Protein AF-A0A447U5D3-F1 (afdb_monomer)

InterPro domains:
  IPR008108 Phosphatase IpgD/SopB [PF05925] (2-137)

pLDDT: mean 89.51, std 13.37, range [37.59, 98.19]

Solvent-accessible surface area (backbone atoms only — not comparable to full-atom values): 8163 Å² total; per-residue (Å²): 141,83,83,82,83,75,83,72,73,76,78,76,77,76,74,91,79,72,78,91,82,85,82,88,83,71,87,77,88,61,69,75,81,53,51,43,83,65,74,34,94,53,63,35,36,58,58,49,29,51,54,49,23,51,53,29,47,31,50,28,56,70,53,64,70,76,47,63,60,40,51,50,52,25,52,45,36,60,57,58,28,51,48,75,44,38,63,51,50,74,66,56,53,50,49,59,67,46,43,63,58,54,49,30,52,50,47,13,54,49,42,28,73,75,70,66,42,56,70,71,57,19,39,53,48,23,53,50,48,47,51,54,42,44,61,74,73,106

Organism: Salmonella enterica I (NCBI:txid59201)

Sequence (138 aa):
MQILSGQGKAPAKAPDARPEIIVLREPGATWGNYLQHQKASNHSLHNLYNLQRDLLTVAATVLGKQDPVLRSMANQMELAKVKADRPATKQEEAAAKALKKNLIELIAARTQQQDGLPAKEAHRFAAVAFRDAQVKQL

Mean predicted aligned error: 8.39 Å

Foldseek 3Di:
DDDPPPPDDDPD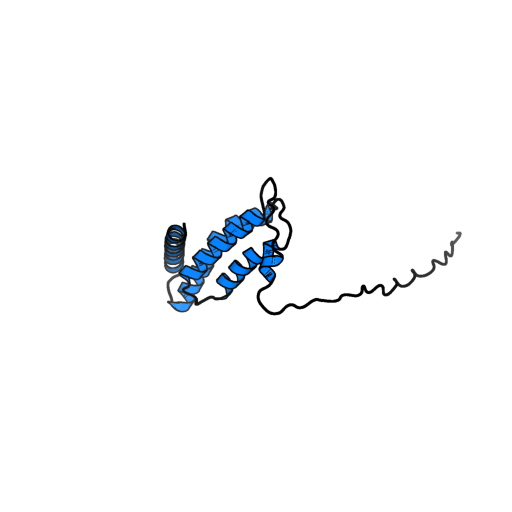DDPPPDDDDDDDDDDDDCLLVLADPDADPPQKLLVLLVLLLLLLVLLCVLVPVPDVVSVVSSVVSRSVRSDPIDHDDPVSVVCSVCSNVVSLQVQLVVCCVPVVDDSVVSSVVSVVSSVVSSVVSD

Secondary structure (DSSP, 8-state):
--------PPPPPPP--PPP------SSSGGGGG---PPPSSSBHHHHHHHHHHHHHHHHHHTTTS-HHHHHHHHHHHHGGGSPP-BPPHHHHHHHHHHHHHHHHHHHHHHHHHH---HHHHHHHHHHHHHHHHHHH-

Structure (mmCIF, N/CA/C/O backbone):
data_AF-A0A447U5D3-F1
#
_entry.id   AF-A0A447U5D3-F1
#
loop_
_atom_site.group_PDB
_atom_site.id
_atom_site.type_symbol
_atom_site.label_atom_id
_atom_site.label_alt_id
_atom_site.label_comp_id
_atom_site.label_asym_id
_atom_site.label_entity_id
_atom_site.label_seq_id
_atom_site.pdbx_PDB_ins_code
_atom_site.Cartn_x
_atom_site.Cartn_y
_atom_site.Cartn_z
_atom_site.occupancy
_atom_site.B_iso_or_equiv
_atom_site.auth_seq_id
_atom_site.auth_comp_id
_atom_site.auth_asym_id
_atom_site.auth_atom_id
_atom_site.pdbx_PDB_model_num
ATOM 1 N N . MET A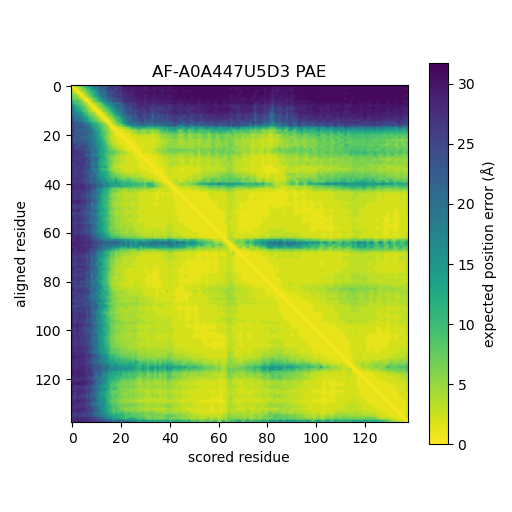 1 1 ? -13.241 24.452 -64.267 1.00 37.59 1 MET A N 1
ATOM 2 C CA . MET A 1 1 ? -13.359 23.442 -63.194 1.00 37.59 1 MET A CA 1
ATOM 3 C C . MET A 1 1 ? -12.632 22.189 -63.646 1.00 37.59 1 MET A C 1
ATOM 5 O O . MET A 1 1 ? -13.059 21.587 -64.619 1.00 37.59 1 MET A O 1
ATOM 9 N N . GLN A 1 2 ? -11.518 21.840 -63.006 1.00 41.38 2 GLN A N 1
ATOM 10 C CA . GLN A 1 2 ? -10.769 20.611 -63.277 1.00 41.38 2 GLN A CA 1
ATOM 11 C C . GLN A 1 2 ? -10.870 19.748 -62.018 1.00 41.38 2 GLN A C 1
ATOM 13 O O . GLN A 1 2 ? -10.361 20.131 -60.969 1.00 41.38 2 GLN A O 1
ATOM 18 N N . ILE A 1 3 ? -11.598 18.635 -62.099 1.00 49.38 3 ILE A N 1
ATOM 19 C CA . ILE A 1 3 ? -11.701 17.669 -61.004 1.00 49.38 3 ILE A CA 1
ATOM 20 C C . ILE A 1 3 ? -10.576 16.658 -61.222 1.00 49.38 3 ILE A C 1
ATOM 22 O O . ILE A 1 3 ? -10.626 15.857 -62.152 1.00 49.38 3 ILE A O 1
ATOM 26 N N . LEU A 1 4 ? -9.537 16.729 -60.390 1.00 48.78 4 LEU A N 1
ATOM 27 C CA . LEU A 1 4 ? -8.484 15.720 -60.334 1.00 48.78 4 LEU A CA 1
ATOM 28 C C . LEU A 1 4 ? -9.057 14.464 -59.666 1.00 48.78 4 LEU A C 1
ATOM 30 O O . LEU A 1 4 ? -9.165 14.390 -58.444 1.00 48.78 4 LEU A O 1
ATOM 34 N N . SER A 1 5 ? -9.441 13.472 -60.468 1.00 52.72 5 SER A N 1
ATOM 35 C CA . SER A 1 5 ? -9.796 12.134 -59.995 1.00 52.72 5 SER A CA 1
ATOM 36 C C . SER A 1 5 ? -8.528 11.382 -59.578 1.00 52.72 5 SER A C 1
ATOM 38 O O . SER A 1 5 ? -7.985 10.570 -60.327 1.00 52.72 5 SER A O 1
ATOM 40 N N . GLY A 1 6 ? -8.022 11.681 -58.382 1.00 50.44 6 GLY A N 1
ATOM 41 C CA . GLY A 1 6 ? -6.974 10.891 -57.751 1.00 50.44 6 GLY A CA 1
ATOM 42 C C . GLY A 1 6 ? -7.542 9.552 -57.288 1.00 50.44 6 GLY A C 1
ATOM 43 O O . GLY A 1 6 ? -8.198 9.484 -56.252 1.00 50.44 6 GLY A O 1
ATOM 44 N N . GLN A 1 7 ? -7.285 8.478 -58.039 1.00 57.50 7 GLN A N 1
ATOM 45 C CA . GLN A 1 7 ? -7.431 7.107 -57.545 1.00 57.50 7 GLN A CA 1
ATOM 46 C C . GLN A 1 7 ? -6.376 6.862 -56.454 1.00 57.50 7 GLN A C 1
ATOM 48 O O . GLN A 1 7 ? -5.300 6.322 -56.705 1.00 57.50 7 GLN A O 1
ATOM 53 N N . GLY A 1 8 ? -6.663 7.295 -55.226 1.00 52.84 8 GLY A N 1
ATOM 54 C CA . GLY A 1 8 ? -5.895 6.893 -54.056 1.00 52.84 8 GLY A CA 1
ATOM 55 C C . GLY A 1 8 ? -6.153 5.414 -53.786 1.00 52.84 8 GLY A C 1
ATOM 56 O O . GLY A 1 8 ? -7.253 5.050 -53.374 1.00 52.84 8 GLY A O 1
ATOM 57 N N . LYS A 1 9 ? -5.161 4.551 -54.042 1.00 61.00 9 LYS A N 1
ATOM 58 C CA . LYS A 1 9 ? -5.185 3.153 -53.586 1.00 61.00 9 LYS A CA 1
ATOM 59 C C . LYS A 1 9 ? -5.546 3.134 -52.099 1.00 61.00 9 LYS A C 1
ATOM 61 O O . LYS A 1 9 ? -4.913 3.835 -51.311 1.00 61.00 9 LYS A O 1
ATOM 66 N N . ALA A 1 10 ? -6.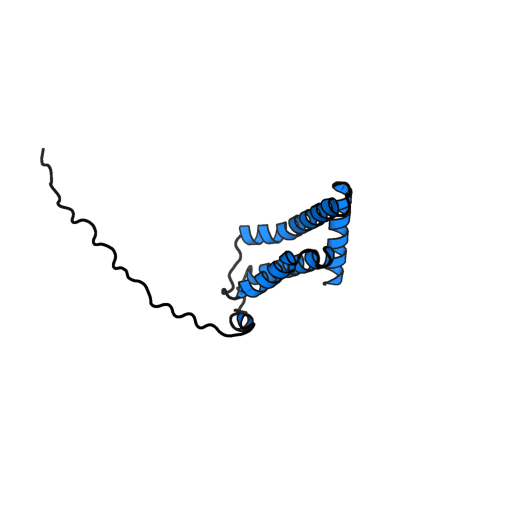539 2.326 -51.729 1.00 60.41 10 ALA A N 1
ATOM 67 C CA . ALA A 1 10 ? -6.825 2.048 -50.328 1.00 60.41 10 ALA A CA 1
ATOM 68 C C . ALA A 1 10 ? -5.521 1.610 -49.629 1.00 60.41 10 ALA A C 1
ATOM 70 O O . ALA A 1 10 ? -4.756 0.844 -50.231 1.00 60.41 10 ALA A O 1
ATOM 71 N N . PRO A 1 11 ? -5.230 2.099 -48.408 1.00 63.12 11 PRO A N 1
ATOM 72 C CA . PRO A 1 11 ? -4.023 1.708 -47.696 1.00 63.12 11 PRO A CA 1
ATOM 73 C C . PRO A 1 11 ? -3.976 0.182 -47.595 1.00 63.12 11 PRO A C 1
ATOM 75 O O . PRO A 1 11 ? -4.977 -0.461 -47.270 1.00 63.12 11 PRO A O 1
ATOM 78 N N . ALA A 1 12 ? -2.822 -0.398 -47.933 1.00 67.19 12 ALA A N 1
ATOM 79 C CA . ALA A 1 12 ? -2.607 -1.831 -47.812 1.00 67.19 12 ALA A CA 1
ATOM 80 C C . ALA A 1 12 ? -2.951 -2.262 -46.379 1.00 67.19 12 ALA A C 1
ATOM 82 O O . ALA A 1 12 ? -2.546 -1.595 -45.424 1.00 67.19 12 ALA A O 1
ATOM 83 N N . LYS A 1 13 ? -3.712 -3.357 -46.227 1.00 63.50 13 LYS A N 1
ATOM 84 C CA . LYS A 1 13 ? -3.939 -3.976 -44.914 1.00 63.50 13 LYS A CA 1
ATOM 85 C C . LYS A 1 13 ? -2.580 -4.137 -44.236 1.00 63.50 13 LYS A C 1
ATOM 87 O O . LYS A 1 13 ? -1.673 -4.714 -44.837 1.00 63.50 13 LYS A O 1
ATOM 92 N N . ALA A 1 14 ? -2.448 -3.613 -43.017 1.00 65.44 14 ALA A N 1
ATOM 93 C CA . ALA A 1 14 ? -1.267 -3.850 -42.203 1.00 65.44 14 ALA A CA 1
ATOM 94 C C . ALA A 1 14 ? -1.010 -5.369 -42.165 1.00 65.44 14 ALA A C 1
ATOM 96 O O . ALA A 1 14 ? -1.976 -6.122 -41.985 1.00 65.44 14 ALA A O 1
ATOM 97 N N . PRO A 1 15 ? 0.230 -5.834 -42.395 1.00 67.06 15 PRO A N 1
ATOM 98 C CA . PRO A 1 15 ? 0.536 -7.251 -42.272 1.00 67.06 15 PRO A CA 1
ATOM 99 C C . PRO A 1 15 ? 0.106 -7.718 -40.878 1.00 67.06 15 PRO A C 1
ATOM 101 O O . PRO A 1 15 ? 0.303 -6.988 -39.904 1.00 67.06 15 PRO A O 1
ATOM 104 N N . ASP A 1 16 ? -0.502 -8.904 -40.784 1.00 66.25 16 ASP A N 1
ATOM 105 C CA . ASP A 1 16 ? -0.855 -9.560 -39.513 1.00 66.25 16 ASP A CA 1
ATOM 106 C C . ASP A 1 16 ? 0.449 -10.015 -38.828 1.00 66.25 16 ASP A C 1
ATOM 108 O O . ASP A 1 16 ? 0.785 -11.194 -38.756 1.00 66.25 16 ASP A O 1
ATOM 112 N N . ALA A 1 17 ? 1.269 -9.040 -38.437 1.00 72.69 17 ALA A N 1
ATOM 113 C CA . ALA A 1 17 ? 2.595 -9.205 -37.873 1.00 72.69 17 ALA A CA 1
ATOM 114 C C . ALA A 1 17 ? 2.448 -9.512 -36.382 1.00 72.69 17 ALA A C 1
ATOM 116 O O . ALA A 1 17 ? 2.650 -8.655 -35.520 1.00 72.69 17 ALA A O 1
ATOM 117 N N . ARG A 1 18 ? 2.026 -10.740 -36.077 1.00 82.81 18 ARG A N 1
ATOM 118 C CA . ARG A 1 18 ? 1.994 -11.246 -34.704 1.00 82.81 18 ARG A CA 1
ATOM 119 C C . ARG A 1 18 ? 3.384 -11.769 -34.344 1.00 82.81 18 ARG A C 1
ATOM 121 O O . ARG A 1 18 ? 3.855 -12.684 -35.018 1.00 82.81 18 ARG A O 1
ATOM 128 N N . PRO A 1 19 ? 4.050 -11.217 -33.317 1.00 86.00 19 PRO A N 1
ATOM 129 C CA . PRO A 1 19 ? 5.301 -11.787 -32.843 1.00 86.00 19 PRO A CA 1
ATOM 130 C C . PRO A 1 19 ? 5.040 -13.161 -32.220 1.00 86.00 19 PRO A C 1
ATOM 132 O O . PRO A 1 19 ? 3.995 -13.391 -31.605 1.00 86.00 19 PRO A O 1
ATOM 135 N N . GLU A 1 20 ? 6.007 -14.062 -32.343 1.00 90.75 20 GLU A N 1
ATOM 136 C CA . GLU A 1 20 ? 6.020 -15.284 -31.548 1.00 90.75 20 GLU A CA 1
ATOM 137 C C . GLU A 1 20 ? 6.285 -14.923 -30.080 1.00 90.75 20 GLU A C 1
ATOM 139 O O . GLU A 1 20 ? 7.240 -14.213 -29.761 1.00 90.75 20 GLU A O 1
ATOM 144 N N . ILE A 1 21 ? 5.413 -15.379 -29.178 1.00 93.81 21 ILE A N 1
ATOM 145 C CA . ILE A 1 21 ? 5.521 -15.131 -27.738 1.00 93.81 21 ILE A CA 1
ATOM 146 C C . ILE A 1 21 ? 5.508 -16.479 -27.028 1.00 93.81 21 ILE A C 1
ATOM 148 O O . ILE A 1 21 ? 4.471 -17.137 -26.946 1.00 93.81 21 ILE A O 1
ATOM 152 N N . ILE A 1 22 ? 6.653 -16.862 -26.468 1.00 95.50 22 ILE A N 1
ATOM 153 C CA . ILE A 1 22 ? 6.789 -18.046 -25.619 1.00 95.50 22 ILE A CA 1
ATOM 154 C C . ILE A 1 22 ? 6.966 -17.573 -24.177 1.00 95.50 22 ILE A C 1
ATOM 156 O O . ILE A 1 22 ? 7.924 -16.877 -23.849 1.00 95.50 22 ILE A O 1
ATOM 160 N N . VAL A 1 23 ? 6.032 -17.948 -23.304 1.00 96.19 23 VAL A N 1
ATOM 161 C CA . VAL A 1 23 ? 6.099 -17.636 -21.871 1.00 96.19 23 VAL A CA 1
ATOM 162 C C . VAL A 1 23 ? 6.731 -18.814 -21.135 1.00 96.19 23 VAL A C 1
ATOM 164 O O . VAL A 1 23 ? 6.114 -19.872 -21.016 1.00 96.19 23 VAL A O 1
ATOM 167 N N . LEU A 1 24 ? 7.944 -18.618 -20.619 1.00 95.94 24 LEU A N 1
ATOM 168 C CA . LEU A 1 24 ? 8.661 -19.612 -19.819 1.00 95.94 24 LEU A CA 1
ATOM 169 C C . LEU A 1 24 ? 8.141 -19.579 -18.376 1.00 95.94 24 LEU A C 1
ATOM 171 O O . LEU A 1 24 ? 8.467 -18.682 -17.600 1.00 95.94 24 LEU A O 1
ATOM 175 N N . ARG A 1 25 ? 7.250 -20.516 -18.039 1.00 95.94 25 ARG A N 1
ATOM 176 C CA . ARG A 1 25 ? 6.688 -20.637 -16.688 1.00 95.94 25 ARG A CA 1
ATOM 177 C C . ARG A 1 25 ? 7.625 -21.461 -15.815 1.00 95.94 25 ARG A C 1
ATOM 179 O O . ARG A 1 25 ? 7.859 -22.624 -16.116 1.00 95.94 25 ARG A O 1
ATOM 186 N N . GLU A 1 26 ? 8.044 -20.884 -14.698 1.00 95.31 26 GLU A N 1
ATOM 187 C CA . GLU A 1 26 ? 8.824 -21.570 -13.667 1.00 95.31 26 GLU A CA 1
ATOM 188 C C . GLU A 1 26 ? 7.952 -21.835 -12.429 1.00 95.31 26 GLU A C 1
ATOM 190 O O . GLU A 1 26 ? 7.169 -20.958 -12.041 1.00 95.31 26 GLU A O 1
ATOM 195 N N . PRO A 1 27 ? 8.048 -23.012 -11.787 1.00 95.38 27 PRO A N 1
ATOM 196 C CA . PRO A 1 27 ? 7.311 -23.294 -10.561 1.00 95.38 27 PRO A CA 1
ATOM 197 C C . PRO A 1 27 ? 7.855 -22.486 -9.367 1.00 95.38 27 PRO A C 1
ATOM 199 O O . PRO A 1 27 ? 9.054 -22.244 -9.244 1.00 95.38 27 PRO A O 1
ATOM 202 N N . GLY A 1 28 ? 6.972 -22.121 -8.432 1.00 94.06 28 GLY A N 1
ATOM 203 C CA . GLY A 1 28 ? 7.342 -21.466 -7.170 1.00 94.06 28 GLY A CA 1
ATOM 204 C C . GLY A 1 28 ? 7.443 -19.934 -7.229 1.00 94.06 28 GLY A C 1
ATOM 205 O O . GLY A 1 28 ? 6.973 -19.281 -8.157 1.00 94.06 28 GLY A O 1
ATOM 206 N N . ALA A 1 29 ? 8.020 -19.336 -6.181 1.00 94.50 29 ALA A N 1
ATOM 207 C CA . ALA A 1 29 ? 8.092 -17.884 -5.997 1.00 94.50 29 ALA A CA 1
ATOM 208 C C . ALA A 1 29 ? 9.369 -17.284 -6.618 1.00 94.50 29 ALA A C 1
ATOM 210 O O . ALA A 1 29 ? 10.259 -16.818 -5.912 1.00 94.50 29 ALA A O 1
ATOM 211 N N . THR A 1 30 ? 9.458 -17.283 -7.949 1.00 96.12 30 THR A N 1
ATOM 212 C CA . THR A 1 30 ? 10.652 -16.825 -8.692 1.00 96.12 30 THR A CA 1
ATOM 213 C C . THR A 1 30 ? 10.725 -15.310 -8.909 1.00 96.12 30 THR A C 1
ATOM 215 O O . THR A 1 30 ? 11.742 -14.800 -9.373 1.00 96.12 30 THR A O 1
ATOM 218 N N . TRP A 1 31 ? 9.672 -14.569 -8.553 1.00 94.12 31 TRP A N 1
ATOM 219 C CA . TRP A 1 31 ? 9.528 -13.136 -8.838 1.00 94.12 31 TRP A CA 1
ATOM 220 C C . TRP A 1 31 ? 10.653 -12.261 -8.260 1.00 94.12 31 TRP A C 1
ATOM 222 O O . TRP A 1 31 ? 11.008 -11.252 -8.866 1.00 94.12 31 TRP A O 1
ATOM 232 N N . GLY A 1 32 ? 11.249 -12.666 -7.132 1.00 95.44 32 GLY A N 1
ATOM 233 C CA . GLY A 1 32 ? 12.363 -11.953 -6.499 1.00 95.44 32 GLY A CA 1
ATOM 234 C C . GLY A 1 32 ? 13.609 -11.850 -7.387 1.00 95.44 32 GLY A C 1
ATOM 235 O O . GLY A 1 32 ? 14.340 -10.869 -7.302 1.00 95.44 32 GLY A O 1
ATOM 236 N N . ASN A 1 33 ? 13.805 -12.804 -8.302 1.00 96.25 33 ASN A N 1
ATOM 237 C CA . ASN A 1 33 ? 14.955 -12.833 -9.212 1.00 96.25 33 ASN A CA 1
ATOM 238 C C . ASN A 1 33 ? 14.887 -11.751 -10.302 1.00 96.25 33 ASN A C 1
ATOM 240 O O . ASN A 1 33 ? 15.884 -11.477 -10.962 1.00 96.25 33 ASN A O 1
ATOM 244 N N . TYR A 1 34 ? 13.712 -11.150 -10.505 1.00 96.12 34 TYR A N 1
ATOM 245 C CA . TYR A 1 34 ? 13.464 -10.159 -11.552 1.00 96.12 34 TYR A CA 1
ATOM 246 C C . TYR A 1 34 ? 13.480 -8.720 -11.024 1.00 96.12 34 TYR A C 1
ATOM 248 O O . TYR A 1 34 ? 13.215 -7.784 -11.781 1.00 96.12 34 TYR A O 1
ATOM 256 N N . LEU A 1 35 ? 13.745 -8.524 -9.728 1.00 96.69 35 LEU A N 1
ATOM 257 C CA . LEU A 1 35 ? 13.779 -7.198 -9.125 1.00 96.69 35 LEU A CA 1
ATOM 258 C C . LEU A 1 35 ? 15.018 -6.428 -9.587 1.00 96.69 35 LEU A C 1
ATOM 260 O O . LEU A 1 35 ? 16.138 -6.932 -9.584 1.00 96.69 35 LEU A O 1
ATOM 264 N N . GLN A 1 36 ? 14.812 -5.168 -9.955 1.00 96.19 36 GLN A N 1
ATOM 265 C CA . GLN A 1 36 ? 15.886 -4.250 -10.301 1.00 96.19 36 GLN A CA 1
ATOM 266 C C . GLN A 1 36 ? 16.198 -3.394 -9.076 1.00 96.19 36 GLN A C 1
ATOM 268 O O . GLN A 1 36 ? 15.351 -2.644 -8.605 1.00 96.19 36 GLN A O 1
ATOM 273 N N . HIS A 1 37 ? 17.409 -3.508 -8.536 1.00 93.81 37 HIS A N 1
ATOM 274 C CA . HIS A 1 37 ? 17.772 -2.835 -7.281 1.00 93.81 37 HIS A CA 1
ATOM 275 C C . HIS A 1 37 ? 18.511 -1.506 -7.472 1.00 93.81 37 HIS A C 1
ATOM 277 O O . HIS A 1 37 ? 18.686 -0.760 -6.506 1.00 93.81 37 HIS A O 1
ATOM 283 N N . GLN A 1 38 ? 18.925 -1.196 -8.703 1.00 93.00 38 GLN A N 1
ATOM 284 C CA . GLN A 1 38 ? 19.621 0.046 -9.014 1.00 93.00 38 GLN A CA 1
ATOM 285 C C . GLN A 1 38 ? 18.685 1.242 -8.820 1.00 93.00 38 GLN A C 1
ATOM 287 O O . GLN A 1 3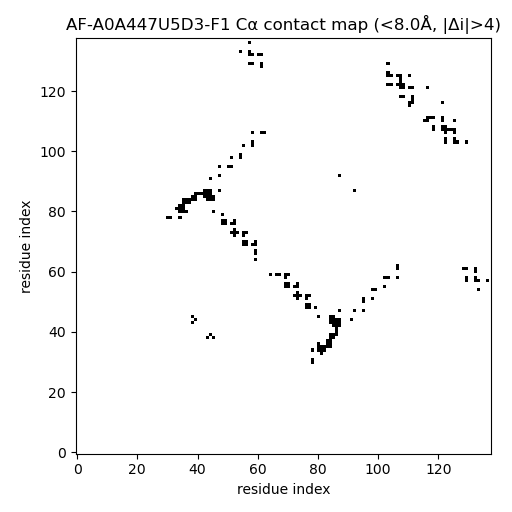8 ? 17.594 1.285 -9.386 1.00 93.00 38 GLN A O 1
ATOM 292 N N . LYS A 1 39 ? 19.126 2.217 -8.022 1.00 88.69 39 LYS A N 1
ATOM 293 C CA . LYS A 1 39 ? 18.348 3.413 -7.687 1.00 88.69 39 LYS A CA 1
ATOM 294 C C . LYS A 1 39 ? 18.580 4.544 -8.680 1.00 88.69 39 LYS A C 1
ATOM 296 O O . LYS A 1 39 ? 19.693 4.737 -9.167 1.00 88.69 39 LYS A O 1
ATOM 301 N N . ALA A 1 40 ? 17.537 5.332 -8.915 1.00 88.25 40 ALA A N 1
ATOM 302 C CA . ALA A 1 40 ? 17.654 6.624 -9.573 1.00 88.25 40 ALA A CA 1
ATOM 303 C C . ALA A 1 40 ? 18.423 7.610 -8.678 1.00 88.25 40 ALA A C 1
ATOM 305 O O . ALA A 1 40 ? 18.346 7.546 -7.449 1.00 88.25 40 ALA A O 1
ATOM 306 N N . SER A 1 41 ? 19.149 8.544 -9.294 1.00 82.19 41 SER A N 1
ATOM 307 C CA . SER A 1 41 ? 19.994 9.519 -8.591 1.00 82.19 41 SER A CA 1
ATOM 308 C C . SER A 1 41 ? 19.200 10.528 -7.754 1.00 82.19 41 SER A C 1
ATOM 310 O O . SER A 1 41 ? 19.689 10.998 -6.730 1.00 82.19 41 SER A O 1
ATOM 312 N N . ASN A 1 42 ? 17.972 10.855 -8.158 1.00 89.19 42 ASN A N 1
ATOM 313 C CA . ASN A 1 42 ? 17.085 11.785 -7.469 1.00 89.19 42 ASN A CA 1
ATOM 314 C C . ASN A 1 42 ? 15.626 11.301 -7.503 1.00 89.19 42 ASN A C 1
ATOM 316 O O . ASN A 1 42 ? 15.201 10.643 -8.450 1.00 89.19 42 ASN A O 1
ATOM 320 N N . HIS A 1 43 ? 14.855 11.644 -6.463 1.00 91.94 43 HIS A N 1
ATOM 321 C CA . HIS A 1 43 ? 13.416 11.348 -6.355 1.00 91.94 43 HIS A CA 1
ATOM 322 C C . HIS A 1 43 ? 13.043 9.888 -6.677 1.00 91.94 43 HIS A C 1
ATOM 324 O O . HIS A 1 43 ? 12.064 9.641 -7.372 1.00 91.94 43 HIS A O 1
ATOM 330 N N . SER A 1 44 ? 13.831 8.920 -6.196 1.00 96.88 44 SER A N 1
ATOM 331 C CA . SER A 1 44 ? 13.640 7.489 -6.478 1.00 96.88 44 SER A CA 1
ATOM 332 C C . SER A 1 44 ? 12.194 7.033 -6.244 1.00 96.88 44 SER A C 1
ATOM 334 O O . SER A 1 44 ? 11.692 7.049 -5.114 1.00 96.88 44 SER A O 1
ATOM 336 N N . LEU A 1 45 ? 11.542 6.566 -7.310 1.00 97.75 45 LEU A N 1
ATOM 337 C CA . LEU A 1 45 ? 10.212 5.973 -7.240 1.00 97.75 45 LEU A CA 1
ATOM 338 C C . LEU A 1 45 ? 10.229 4.688 -6.407 1.00 97.75 45 LEU A C 1
ATOM 340 O O . LEU A 1 45 ? 9.310 4.437 -5.631 1.00 97.75 45 LEU A O 1
ATOM 344 N N . HIS A 1 46 ? 11.308 3.906 -6.475 1.00 98.00 46 HIS A N 1
ATOM 345 C CA . HIS A 1 46 ? 11.462 2.731 -5.615 1.00 98.00 46 HIS A CA 1
ATOM 346 C C . HIS A 1 46 ? 11.515 3.084 -4.123 1.00 98.00 46 HIS A C 1
ATOM 348 O O . HIS A 1 46 ? 11.096 2.276 -3.294 1.00 98.00 46 HIS A O 1
ATOM 354 N N . ASN A 1 47 ? 12.032 4.259 -3.749 1.00 97.25 47 ASN A N 1
ATOM 355 C CA . ASN A 1 47 ? 11.973 4.720 -2.358 1.00 97.25 47 ASN A CA 1
ATOM 356 C C . ASN A 1 47 ? 10.539 5.076 -1.943 1.00 97.25 47 ASN A C 1
ATOM 358 O O . ASN A 1 47 ? 10.161 4.798 -0.804 1.00 97.25 47 ASN A O 1
ATOM 362 N N . LEU A 1 48 ? 9.719 5.605 -2.859 1.00 97.62 48 LEU A N 1
ATOM 363 C CA . LEU A 1 48 ? 8.286 5.773 -2.601 1.00 97.62 48 LEU A CA 1
ATOM 364 C C . LEU A 1 48 ? 7.587 4.423 -2.414 1.00 97.62 48 LEU A C 1
ATOM 366 O O . LEU A 1 48 ? 6.811 4.291 -1.473 1.00 97.62 48 LEU A O 1
ATOM 370 N N . TYR A 1 49 ? 7.905 3.408 -3.224 1.00 98.19 49 TYR A N 1
ATOM 371 C CA . TYR A 1 49 ? 7.352 2.059 -3.040 1.00 98.19 49 TYR A CA 1
ATOM 372 C C . TYR A 1 49 ? 7.692 1.472 -1.668 1.00 98.19 49 TYR A C 1
ATOM 374 O O . TYR A 1 49 ? 6.815 0.914 -1.013 1.00 98.19 49 TYR A O 1
ATOM 382 N N . ASN A 1 50 ? 8.930 1.647 -1.191 1.00 97.38 50 ASN A N 1
ATOM 383 C CA . ASN A 1 50 ? 9.319 1.235 0.161 1.00 97.38 50 ASN A CA 1
ATOM 384 C C . ASN A 1 50 ? 8.469 1.930 1.233 1.00 97.38 50 ASN A C 1
ATOM 386 O O . ASN A 1 50 ? 7.875 1.259 2.073 1.00 97.38 50 ASN A O 1
ATOM 390 N N . LEU A 1 51 ? 8.347 3.259 1.163 1.00 96.62 51 LEU A N 1
ATOM 391 C CA . LEU A 1 51 ? 7.534 4.023 2.109 1.00 96.62 51 LEU A CA 1
ATOM 392 C C . LEU A 1 51 ? 6.068 3.561 2.098 1.00 96.62 51 LEU A C 1
ATOM 394 O O . LEU A 1 51 ? 5.469 3.352 3.151 1.00 96.62 51 LEU A O 1
ATOM 398 N N . GLN A 1 52 ? 5.483 3.385 0.913 1.00 97.94 52 GLN A N 1
ATOM 399 C CA . GLN A 1 52 ? 4.096 2.947 0.767 1.00 97.94 52 GLN A CA 1
ATOM 400 C C . GLN A 1 52 ? 3.889 1.525 1.303 1.00 97.94 52 GLN A C 1
ATOM 402 O O . GLN A 1 52 ? 2.917 1.283 2.017 1.00 97.94 52 GLN A O 1
ATOM 407 N N . ARG A 1 53 ? 4.820 0.601 1.031 1.00 97.69 53 ARG A N 1
ATOM 408 C CA . ARG A 1 53 ? 4.829 -0.764 1.583 1.00 97.69 53 ARG A CA 1
ATOM 409 C C . ARG A 1 53 ? 4.833 -0.754 3.108 1.00 97.69 53 ARG A C 1
ATOM 411 O O . ARG A 1 53 ? 4.088 -1.511 3.734 1.00 97.69 53 ARG A O 1
ATOM 418 N N . ASP A 1 54 ? 5.669 0.091 3.700 1.00 97.00 54 ASP A N 1
ATOM 419 C CA . ASP A 1 54 ? 5.810 0.164 5.147 1.00 97.00 54 ASP A CA 1
ATOM 420 C C . ASP A 1 54 ? 4.521 0.712 5.779 1.00 97.00 54 ASP A C 1
ATOM 422 O O . ASP A 1 54 ? 4.013 0.112 6.723 1.00 97.00 54 ASP A O 1
ATOM 426 N N . LEU A 1 55 ? 3.915 1.756 5.195 1.00 97.44 55 LEU A N 1
ATOM 427 C CA . LEU A 1 55 ? 2.611 2.288 5.624 1.00 97.44 55 LEU A CA 1
ATOM 428 C C . LEU A 1 55 ? 1.476 1.256 5.495 1.00 97.44 55 LEU A C 1
ATOM 430 O O . LEU A 1 55 ? 0.650 1.133 6.401 1.00 97.44 55 LEU A O 1
ATOM 434 N N . LEU A 1 56 ? 1.438 0.496 4.396 1.00 97.12 56 LEU A N 1
ATOM 435 C CA . LEU A 1 56 ? 0.475 -0.593 4.192 1.00 97.12 56 LEU A CA 1
ATOM 436 C C . LEU A 1 56 ? 0.653 -1.705 5.235 1.00 97.12 56 LEU A C 1
ATOM 438 O O . LEU A 1 56 ? -0.331 -2.254 5.726 1.00 97.12 56 LEU A O 1
ATOM 442 N N . THR A 1 57 ? 1.897 -2.011 5.613 1.00 96.00 57 THR A N 1
ATOM 443 C CA . THR A 1 57 ? 2.215 -3.008 6.647 1.00 96.00 57 THR A CA 1
ATOM 444 C C . THR A 1 57 ? 1.767 -2.552 8.036 1.00 96.00 57 THR A C 1
ATOM 446 O O . THR A 1 57 ? 1.183 -3.352 8.775 1.00 96.00 57 THR A O 1
ATOM 449 N N . VAL A 1 58 ? 1.944 -1.266 8.359 1.00 96.25 58 VAL A N 1
ATOM 450 C CA . VAL A 1 58 ? 1.407 -0.662 9.589 1.00 96.25 58 VAL A CA 1
ATOM 451 C C . VAL A 1 58 ? -0.116 -0.803 9.618 1.00 96.25 58 VAL A C 1
ATOM 453 O O . VAL A 1 58 ? -0.666 -1.339 10.578 1.00 96.25 58 VAL A O 1
ATOM 456 N N . ALA A 1 59 ? -0.810 -0.389 8.552 1.00 95.88 59 ALA A N 1
ATOM 457 C CA . ALA A 1 59 ? -2.270 -0.483 8.485 1.00 95.88 59 ALA A CA 1
ATOM 458 C C . ALA A 1 59 ? -2.775 -1.933 8.590 1.00 95.88 59 ALA A C 1
ATOM 460 O O . ALA A 1 59 ? -3.724 -2.206 9.324 1.00 95.88 59 ALA A O 1
ATOM 461 N N . ALA A 1 60 ? -2.107 -2.875 7.916 1.00 94.69 60 ALA A N 1
ATOM 462 C CA . ALA A 1 60 ? -2.430 -4.299 7.996 1.00 94.69 60 ALA A CA 1
ATOM 463 C C . ALA A 1 60 ? -2.267 -4.859 9.420 1.00 94.69 60 ALA A C 1
ATOM 465 O O . ALA A 1 60 ? -3.026 -5.738 9.832 1.00 94.69 60 ALA A O 1
ATOM 466 N N . THR A 1 61 ? -1.291 -4.344 10.175 1.00 93.56 61 THR A N 1
ATOM 467 C CA . THR A 1 61 ? -1.083 -4.698 11.586 1.00 93.56 61 THR A CA 1
ATOM 468 C C . THR A 1 61 ? -2.228 -4.187 12.452 1.00 93.56 61 THR A C 1
ATOM 470 O O . THR A 1 61 ? -2.757 -4.947 13.259 1.00 93.56 61 THR A O 1
ATOM 473 N N . VAL A 1 62 ? -2.658 -2.938 12.247 1.00 93.81 62 VAL A N 1
ATOM 474 C CA . VAL A 1 62 ? -3.782 -2.343 12.992 1.00 93.81 62 VAL A CA 1
ATOM 475 C C . VAL A 1 62 ? -5.087 -3.104 12.747 1.00 93.81 62 VAL A C 1
ATOM 477 O O . VAL A 1 62 ? -5.819 -3.366 13.694 1.00 93.81 62 VAL A O 1
ATOM 480 N N . LEU A 1 63 ? -5.357 -3.521 11.506 1.00 91.44 63 LEU A N 1
ATOM 481 C CA . LEU A 1 63 ? -6.547 -4.313 11.163 1.00 91.44 63 LEU A CA 1
ATOM 482 C C . LEU A 1 63 ? -6.420 -5.814 11.491 1.00 91.44 63 LEU A C 1
ATOM 484 O O . LEU A 1 63 ? -7.330 -6.585 11.195 1.00 91.44 63 LEU A O 1
ATOM 488 N N . GLY A 1 64 ? -5.307 -6.266 12.080 1.00 79.88 64 GLY A N 1
ATOM 489 C CA . GLY A 1 64 ? -5.200 -7.598 12.686 1.00 79.88 64 GLY A CA 1
ATOM 490 C C . GLY A 1 64 ? -5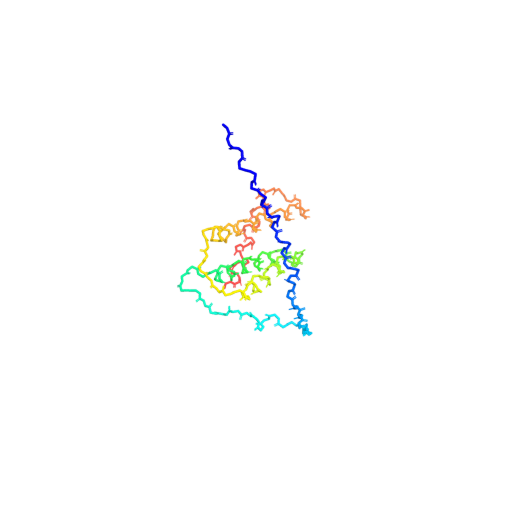.480 -8.782 11.749 1.00 79.88 64 GLY A C 1
ATOM 491 O O . GLY A 1 64 ? -6.287 -9.643 12.083 1.00 79.88 64 GLY A O 1
ATOM 492 N N . LYS A 1 65 ? -4.827 -8.846 10.576 1.00 69.12 65 LYS A N 1
ATOM 493 C CA . LYS A 1 65 ? -5.019 -9.883 9.523 1.00 69.12 65 LYS A CA 1
ATOM 494 C C . LYS A 1 65 ? -6.436 -9.989 8.933 1.00 69.12 65 LYS A C 1
ATOM 496 O O . LYS A 1 65 ? -6.648 -10.815 8.049 1.00 69.12 65 LYS A O 1
ATOM 501 N N . GLN A 1 66 ? -7.385 -9.161 9.361 1.00 71.25 66 GLN A N 1
ATOM 502 C CA . GLN A 1 66 ? -8.759 -9.193 8.853 1.00 71.25 66 GLN A CA 1
ATOM 503 C C . GLN A 1 66 ? -8.874 -8.656 7.421 1.00 71.25 66 GLN A C 1
ATOM 505 O O . GLN A 1 66 ? -9.871 -8.907 6.748 1.00 71.25 66 GLN A O 1
ATOM 510 N N . ASP A 1 67 ? -7.854 -7.931 6.957 1.00 74.94 67 ASP A N 1
ATOM 511 C CA . ASP A 1 67 ? -7.751 -7.446 5.589 1.00 74.94 67 ASP A CA 1
ATOM 512 C C . ASP A 1 67 ? -6.465 -7.974 4.915 1.00 74.94 67 ASP A C 1
ATOM 514 O O . ASP A 1 67 ? -5.386 -7.378 5.053 1.00 74.94 67 ASP A O 1
ATOM 518 N N . PRO A 1 68 ? -6.540 -9.105 4.182 1.00 89.12 68 PRO A N 1
ATOM 519 C CA . PRO A 1 68 ? -5.394 -9.644 3.453 1.00 89.12 68 PRO A CA 1
ATOM 520 C C . PRO A 1 68 ? -5.003 -8.779 2.243 1.00 89.12 68 PRO A C 1
ATOM 522 O O . PRO A 1 68 ? -3.913 -8.962 1.684 1.00 89.12 68 PRO A O 1
ATOM 525 N N . VAL A 1 69 ? -5.850 -7.827 1.831 1.00 95.00 69 VAL A N 1
ATOM 526 C CA . VAL A 1 69 ? -5.600 -6.969 0.668 1.00 95.00 69 VAL A CA 1
ATOM 527 C C . VAL A 1 69 ? -4.451 -6.018 0.959 1.00 95.00 69 VAL A C 1
ATOM 529 O O . VAL A 1 69 ? -3.549 -5.907 0.134 1.00 95.00 69 VAL A O 1
ATOM 532 N N . LEU A 1 70 ? -4.397 -5.415 2.151 1.00 95.06 70 LEU A N 1
ATOM 533 C CA . LEU A 1 70 ? -3.305 -4.506 2.523 1.00 95.06 70 LEU A CA 1
ATOM 534 C C . LEU A 1 70 ? -1.937 -5.198 2.503 1.00 95.06 70 LEU A C 1
ATOM 536 O O . LEU A 1 70 ? -0.958 -4.634 2.013 1.00 95.06 70 LEU A O 1
ATOM 540 N N . ARG A 1 71 ? -1.867 -6.454 2.966 1.00 94.81 71 ARG A N 1
ATOM 541 C CA . ARG A 1 71 ? -0.632 -7.249 2.891 1.00 94.81 71 ARG A CA 1
ATOM 542 C C . ARG A 1 71 ? -0.271 -7.594 1.447 1.00 94.81 71 ARG A C 1
ATOM 544 O O . ARG A 1 71 ? 0.899 -7.530 1.080 1.00 94.81 71 ARG A O 1
ATOM 551 N N . SER A 1 72 ? -1.266 -7.917 0.626 1.00 95.69 72 SER A N 1
ATOM 552 C CA . SER A 1 72 ? -1.065 -8.193 -0.799 1.00 95.69 72 SER A CA 1
ATOM 553 C C . SER A 1 72 ? -0.575 -6.952 -1.552 1.00 95.69 72 SER A C 1
ATOM 555 O O . SER A 1 72 ? 0.367 -7.051 -2.332 1.00 95.69 72 SER A O 1
ATOM 557 N N . MET A 1 73 ? -1.132 -5.773 -1.263 1.00 97.00 73 MET A N 1
ATOM 558 C CA . MET A 1 73 ? -0.669 -4.496 -1.813 1.00 97.00 73 MET A CA 1
ATOM 559 C C . MET A 1 73 ? 0.757 -4.169 -1.357 1.00 97.00 73 MET A C 1
ATOM 561 O O . MET A 1 73 ? 1.570 -3.733 -2.167 1.00 97.00 73 MET A O 1
ATOM 565 N N . ALA A 1 74 ? 1.106 -4.437 -0.094 1.00 96.50 74 ALA A N 1
ATOM 566 C CA . ALA A 1 74 ? 2.484 -4.291 0.377 1.00 96.50 74 ALA A CA 1
ATOM 567 C C . ALA A 1 74 ? 3.448 -5.203 -0.411 1.00 96.50 74 ALA A C 1
ATOM 569 O O . ALA A 1 74 ? 4.492 -4.746 -0.872 1.00 96.50 74 ALA A O 1
ATOM 570 N N . ASN A 1 75 ? 3.076 -6.463 -0.661 1.00 96.19 75 ASN A N 1
ATOM 571 C CA . ASN A 1 75 ? 3.868 -7.363 -1.507 1.00 96.19 75 ASN A CA 1
ATOM 572 C C . ASN A 1 75 ? 3.977 -6.846 -2.953 1.00 96.19 75 ASN A C 1
ATOM 574 O O . ASN A 1 75 ? 5.036 -6.949 -3.570 1.00 96.19 75 ASN A O 1
ATOM 578 N N . GLN A 1 76 ? 2.912 -6.244 -3.490 1.00 97.62 76 GLN A N 1
ATOM 579 C CA . GLN A 1 76 ? 2.936 -5.622 -4.816 1.00 97.62 76 GLN A CA 1
ATOM 580 C C . GLN A 1 76 ? 3.873 -4.411 -4.888 1.00 97.62 76 GLN A C 1
ATOM 582 O O . GLN A 1 76 ? 4.487 -4.210 -5.929 1.00 97.62 76 GLN A O 1
ATOM 587 N N . MET A 1 77 ? 4.039 -3.635 -3.811 1.00 97.81 77 MET A N 1
ATOM 588 C CA . MET A 1 77 ? 5.033 -2.550 -3.778 1.00 97.81 77 MET A CA 1
ATOM 589 C C . MET A 1 77 ? 6.469 -3.081 -3.887 1.00 97.81 77 MET A C 1
ATOM 591 O O . MET A 1 77 ? 7.332 -2.418 -4.461 1.00 97.81 77 MET A O 1
ATOM 595 N N . GLU A 1 78 ? 6.732 -4.289 -3.380 1.00 96.50 78 GLU A N 1
ATOM 596 C CA . GLU A 1 78 ? 8.016 -4.962 -3.593 1.00 96.50 78 GLU A CA 1
ATOM 597 C C . GLU A 1 78 ? 8.144 -5.442 -5.043 1.00 96.50 78 GLU A C 1
ATOM 599 O O . GLU A 1 78 ? 9.124 -5.130 -5.719 1.00 96.50 78 GLU A O 1
ATOM 604 N N . LEU A 1 79 ? 7.113 -6.122 -5.553 1.00 97.44 79 LEU A N 1
ATOM 605 C CA . LEU A 1 79 ? 7.080 -6.637 -6.922 1.00 97.44 79 LEU A CA 1
ATOM 606 C C . LEU A 1 79 ? 7.150 -5.528 -7.983 1.00 97.44 79 LEU A C 1
ATOM 608 O O . LEU A 1 79 ? 7.701 -5.743 -9.056 1.00 97.44 79 LEU A O 1
ATOM 612 N N . ALA A 1 80 ? 6.646 -4.325 -7.706 1.00 96.94 80 ALA A N 1
ATOM 613 C CA . ALA A 1 80 ? 6.694 -3.193 -8.633 1.00 96.94 80 ALA A CA 1
ATOM 614 C C . ALA A 1 80 ? 8.130 -2.820 -9.054 1.00 96.94 80 ALA A C 1
ATOM 616 O O . ALA A 1 80 ? 8.337 -2.252 -10.129 1.00 96.94 80 ALA A O 1
ATOM 617 N N . LYS A 1 81 ? 9.136 -3.208 -8.258 1.00 97.94 81 LYS A N 1
ATOM 618 C CA . LYS A 1 81 ? 10.561 -2.994 -8.545 1.00 97.94 81 LYS A CA 1
ATOM 619 C C . LYS A 1 81 ? 11.123 -3.912 -9.638 1.00 97.94 81 LYS A C 1
ATOM 621 O O . LYS A 1 81 ? 12.301 -3.808 -9.956 1.00 97.94 81 LYS A O 1
ATOM 626 N N . VAL A 1 82 ? 10.311 -4.770 -10.271 1.00 96.81 82 VAL A N 1
ATOM 627 C CA . VAL A 1 82 ? 10.696 -5.426 -11.542 1.00 96.81 82 VAL A CA 1
ATOM 628 C C . VAL A 1 82 ? 10.938 -4.414 -12.665 1.00 96.81 82 VAL A C 1
ATOM 630 O O . VAL A 1 82 ? 11.631 -4.705 -13.640 1.00 96.81 82 VAL A O 1
ATOM 633 N N . LYS A 1 83 ? 10.364 -3.209 -12.549 1.00 96.06 83 LYS A N 1
ATOM 634 C CA . LYS A 1 83 ? 10.650 -2.078 -13.433 1.00 96.06 83 LYS A CA 1
AT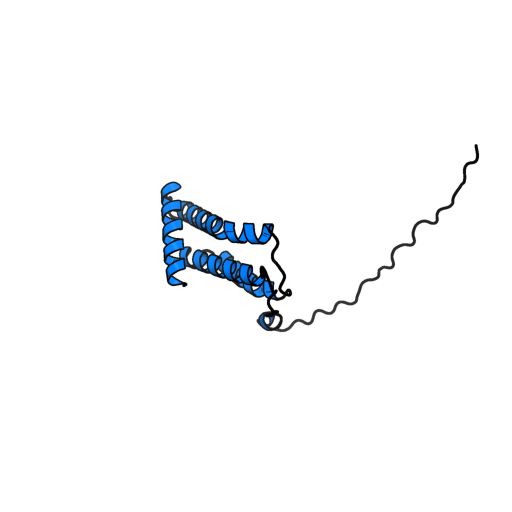OM 635 C C . LYS A 1 83 ? 11.828 -1.285 -12.874 1.00 96.06 83 LYS A C 1
ATOM 637 O O . LYS A 1 83 ? 11.861 -1.001 -11.678 1.00 96.06 83 LYS A O 1
ATOM 642 N N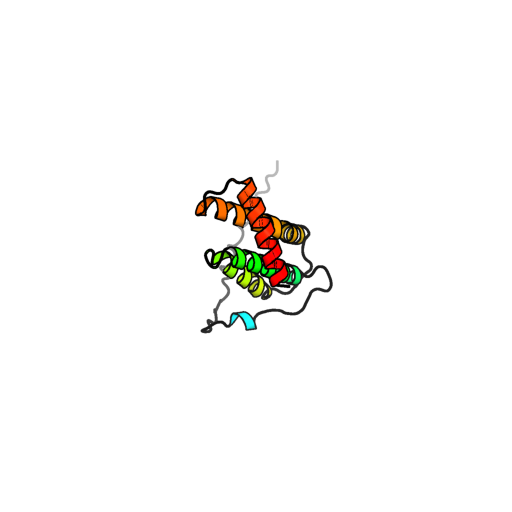 . ALA A 1 84 ? 12.743 -0.892 -13.759 1.00 95.88 84 ALA A N 1
ATOM 643 C CA . ALA A 1 84 ? 13.867 -0.021 -13.433 1.00 95.88 84 ALA A CA 1
ATOM 644 C C . ALA A 1 84 ? 13.404 1.228 -12.671 1.00 95.88 84 ALA A C 1
ATOM 646 O O . ALA A 1 84 ? 12.342 1.787 -12.969 1.00 95.88 84 ALA A O 1
ATOM 647 N N . ASP A 1 85 ? 14.203 1.655 -11.696 1.00 97.31 85 ASP A N 1
ATOM 648 C CA . ASP A 1 85 ? 13.911 2.866 -10.943 1.00 97.31 85 ASP A CA 1
ATOM 649 C C . ASP A 1 85 ? 13.994 4.106 -11.839 1.00 97.31 85 ASP A C 1
ATOM 651 O O . ASP A 1 85 ? 14.747 4.162 -12.814 1.00 97.31 85 ASP A O 1
ATOM 655 N N . ARG A 1 86 ? 13.210 5.121 -11.489 1.00 97.50 86 ARG A N 1
ATOM 656 C CA . ARG A 1 86 ? 13.197 6.418 -12.162 1.00 97.50 86 ARG A CA 1
ATOM 657 C C . ARG A 1 86 ? 12.803 7.514 -11.177 1.00 97.50 86 ARG A C 1
ATOM 659 O O . ARG A 1 86 ? 12.209 7.208 -10.141 1.00 97.50 86 ARG A O 1
ATOM 666 N N . PRO A 1 87 ? 13.049 8.787 -11.510 1.00 97.69 87 PRO A N 1
ATOM 667 C CA . PRO A 1 87 ? 12.457 9.888 -10.772 1.00 97.69 87 PRO A CA 1
ATOM 668 C C . PRO A 1 87 ? 10.925 9.779 -10.743 1.00 97.69 87 PRO A C 1
ATOM 670 O O . PRO A 1 87 ? 10.271 9.519 -11.765 1.00 97.69 87 PRO A O 1
ATOM 673 N N . ALA A 1 88 ? 10.358 9.957 -9.556 1.00 97.06 88 ALA A N 1
ATOM 674 C CA . ALA A 1 88 ? 8.928 10.004 -9.332 1.00 97.06 88 ALA A CA 1
ATOM 675 C C . ALA A 1 88 ? 8.328 11.282 -9.931 1.00 97.06 88 ALA A C 1
ATOM 677 O O . ALA A 1 88 ? 8.921 12.361 -9.920 1.00 97.06 88 ALA A O 1
ATOM 678 N N . THR A 1 89 ? 7.115 11.158 -10.449 1.00 97.69 89 THR A N 1
ATOM 679 C CA . THR A 1 89 ? 6.300 12.295 -10.872 1.00 97.69 89 THR A CA 1
ATOM 680 C C . THR A 1 89 ? 5.690 12.998 -9.660 1.00 97.69 89 THR A C 1
ATOM 682 O O . THR A 1 89 ? 5.538 12.416 -8.583 1.00 97.69 89 THR A O 1
ATOM 685 N N . LYS A 1 90 ? 5.253 14.250 -9.841 1.00 96.88 90 LYS A N 1
ATOM 686 C CA . LYS A 1 90 ? 4.578 15.013 -8.776 1.00 96.88 90 LYS A CA 1
ATOM 687 C C . LYS A 1 90 ? 3.319 14.303 -8.265 1.00 96.88 90 LYS A C 1
ATOM 689 O O . LYS A 1 90 ? 3.014 14.374 -7.079 1.00 96.88 90 LYS A O 1
ATOM 694 N N . GLN A 1 91 ? 2.597 13.619 -9.151 1.00 97.62 91 GLN A N 1
ATOM 695 C CA . GLN A 1 91 ? 1.398 12.855 -8.823 1.00 97.62 91 GLN A CA 1
ATOM 696 C C . GLN A 1 91 ? 1.733 11.637 -7.955 1.00 97.62 91 GLN A C 1
ATOM 698 O O . GLN A 1 91 ? 1.036 11.384 -6.977 1.00 97.62 91 GLN A O 1
ATOM 703 N N . GLU A 1 92 ? 2.817 10.920 -8.264 1.00 97.56 92 GLU A N 1
ATOM 704 C CA . GLU A 1 92 ? 3.282 9.774 -7.469 1.00 97.56 92 GLU A CA 1
ATOM 705 C C . GLU A 1 92 ? 3.735 10.207 -6.070 1.00 97.56 92 GLU A C 1
ATOM 707 O O . GLU A 1 92 ? 3.354 9.590 -5.074 1.00 97.56 92 GLU A O 1
ATOM 712 N N . GLU A 1 93 ? 4.471 11.316 -5.969 1.00 96.50 93 GLU A N 1
ATOM 713 C CA . GLU A 1 93 ? 4.849 11.892 -4.677 1.00 96.50 93 GLU A CA 1
ATOM 714 C C . GLU A 1 93 ? 3.629 12.352 -3.866 1.00 96.50 93 GLU A C 1
ATOM 716 O O . GLU A 1 93 ? 3.551 12.107 -2.659 1.00 96.50 93 GLU A O 1
ATOM 721 N N . ALA A 1 94 ? 2.662 13.013 -4.509 1.00 96.75 94 ALA A N 1
ATOM 722 C CA . ALA A 1 94 ? 1.431 13.454 -3.857 1.00 96.75 94 ALA A CA 1
ATOM 723 C C . ALA A 1 94 ? 0.596 12.264 -3.361 1.00 96.75 94 ALA A C 1
ATOM 725 O O . ALA A 1 94 ? 0.111 12.286 -2.229 1.00 96.75 94 ALA A O 1
ATOM 726 N N . ALA A 1 95 ? 0.487 11.201 -4.162 1.00 96.31 95 ALA A N 1
ATOM 727 C CA . ALA A 1 95 ? -0.198 9.972 -3.776 1.00 96.31 95 ALA A CA 1
ATOM 728 C C . ALA A 1 95 ? 0.485 9.295 -2.577 1.00 96.31 95 ALA A C 1
ATOM 730 O O . ALA A 1 95 ? -0.191 8.900 -1.628 1.00 96.31 95 ALA A O 1
ATOM 731 N N . ALA A 1 96 ? 1.821 9.221 -2.565 1.00 96.12 96 ALA A N 1
ATOM 732 C CA . ALA A 1 96 ? 2.571 8.688 -1.427 1.00 96.12 96 ALA A CA 1
ATOM 733 C C . ALA A 1 96 ? 2.353 9.511 -0.145 1.00 96.12 96 ALA A C 1
ATOM 735 O O . ALA A 1 96 ? 2.155 8.937 0.926 1.00 96.12 96 ALA A O 1
ATOM 736 N N . LYS A 1 97 ? 2.311 10.847 -0.248 1.00 95.62 97 LYS A N 1
ATOM 737 C CA . LYS A 1 97 ? 2.009 11.741 0.886 1.00 95.62 97 LYS A CA 1
ATOM 738 C C . LYS A 1 97 ? 0.577 11.563 1.405 1.00 95.62 97 LYS A C 1
ATOM 740 O O . LYS A 1 97 ? 0.365 11.559 2.616 1.00 95.62 97 LYS A O 1
ATOM 745 N N . ALA A 1 98 ? -0.397 11.396 0.509 1.00 97.56 98 ALA A N 1
ATOM 746 C CA . ALA A 1 98 ? -1.802 11.207 0.870 1.00 97.56 98 ALA A CA 1
ATOM 747 C C . ALA A 1 98 ? -2.094 9.818 1.466 1.00 97.56 98 ALA A C 1
ATOM 749 O O . ALA A 1 98 ? -3.029 9.677 2.254 1.00 97.56 98 ALA A O 1
ATOM 750 N N . LEU A 1 99 ? -1.282 8.802 1.143 1.00 97.81 99 LEU A N 1
ATOM 751 C CA . LEU A 1 99 ? -1.544 7.409 1.512 1.00 97.81 99 LEU A CA 1
ATOM 752 C C . LEU A 1 99 ? -1.758 7.210 3.017 1.00 97.81 99 LEU A C 1
ATOM 754 O O . LEU A 1 99 ? -2.694 6.520 3.405 1.00 97.81 99 LEU A O 1
ATOM 758 N N . LYS A 1 100 ? -0.943 7.839 3.876 1.00 97.50 100 LYS A N 1
ATOM 759 C CA . LYS A 1 100 ? -1.103 7.716 5.336 1.00 97.50 100 LYS A CA 1
ATOM 760 C C . LYS A 1 100 ? -2.499 8.147 5.792 1.00 97.50 100 LYS A C 1
ATOM 762 O O . LYS A 1 100 ? -3.116 7.457 6.597 1.00 97.50 100 LYS A O 1
ATOM 767 N N . LYS A 1 101 ? -2.993 9.274 5.273 1.00 97.62 101 LYS A N 1
ATOM 768 C CA . LYS A 1 101 ? -4.332 9.781 5.592 1.00 97.62 101 LYS A CA 1
ATOM 769 C C . LYS A 1 101 ? -5.406 8.806 5.102 1.00 97.62 101 LYS A C 1
ATOM 771 O O . LYS A 1 101 ? -6.257 8.417 5.891 1.00 97.62 101 LYS A O 1
ATOM 776 N N . ASN A 1 102 ? -5.300 8.346 3.857 1.00 98.06 102 ASN A N 1
ATOM 777 C CA . ASN A 1 102 ? -6.264 7.413 3.267 1.00 98.06 102 ASN A CA 1
ATOM 778 C C . ASN A 1 102 ? -6.331 6.079 4.037 1.00 98.06 102 ASN A C 1
ATOM 780 O O . ASN A 1 102 ? -7.407 5.513 4.203 1.00 98.06 102 ASN A O 1
ATOM 784 N N . LEU A 1 103 ? -5.197 5.581 4.545 1.00 97.44 103 LEU A N 1
ATOM 785 C CA . LEU A 1 103 ? -5.160 4.364 5.362 1.00 97.44 103 LEU A CA 1
ATOM 786 C C . LEU A 1 103 ? -5.802 4.563 6.739 1.00 97.44 103 LEU A C 1
ATOM 788 O O . LEU A 1 103 ? -6.493 3.670 7.218 1.00 97.44 103 LEU A O 1
ATOM 792 N N . ILE A 1 104 ? -5.615 5.726 7.367 1.00 97.38 104 ILE A N 1
ATOM 793 C CA . ILE A 1 104 ? -6.299 6.059 8.626 1.00 97.38 104 ILE A CA 1
ATOM 794 C C . ILE A 1 104 ? -7.814 6.133 8.405 1.00 97.38 104 ILE A C 1
ATOM 796 O O . ILE A 1 104 ? -8.571 5.592 9.207 1.00 97.38 104 ILE A O 1
ATOM 800 N N . GLU A 1 105 ? -8.257 6.753 7.311 1.00 97.12 105 GLU A N 1
ATOM 801 C CA . GLU A 1 105 ? -9.677 6.816 6.943 1.00 97.12 105 GLU A CA 1
ATOM 802 C C . GLU A 1 105 ? -10.261 5.420 6.681 1.00 97.12 105 GLU A C 1
ATOM 804 O O . GLU A 1 105 ? -11.359 5.123 7.152 1.00 97.12 105 GLU A O 1
ATOM 809 N N . LEU A 1 106 ? -9.510 4.534 6.017 1.00 95.94 106 LEU A N 1
ATOM 810 C CA . LEU A 1 106 ? -9.899 3.136 5.819 1.00 95.94 106 LEU A CA 1
ATOM 811 C C . LEU A 1 106 ? -10.061 2.390 7.151 1.00 95.94 106 LEU A C 1
ATOM 813 O O . LEU A 1 106 ? -11.071 1.718 7.356 1.00 95.94 106 LEU A O 1
ATOM 817 N N . ILE A 1 107 ? -9.087 2.512 8.060 1.00 94.94 107 ILE A N 1
ATOM 818 C CA . ILE A 1 107 ? -9.151 1.875 9.384 1.00 94.94 107 ILE A CA 1
ATOM 819 C C . ILE A 1 107 ? -10.358 2.402 10.154 1.00 94.94 107 ILE A C 1
ATOM 821 O O . ILE A 1 107 ? -11.128 1.609 10.685 1.00 94.94 107 ILE A O 1
ATOM 825 N N . ALA A 1 108 ? -10.564 3.722 10.164 1.00 95.50 108 ALA A N 1
ATOM 826 C CA . ALA A 1 108 ? -11.704 4.338 10.827 1.00 95.50 108 ALA A CA 1
ATOM 827 C C . ALA A 1 108 ? -13.024 3.778 10.284 1.00 95.50 108 ALA A C 1
ATOM 829 O O . ALA A 1 108 ? -13.849 3.311 11.064 1.00 95.50 108 ALA A O 1
ATOM 830 N N . ALA A 1 109 ? -13.195 3.742 8.960 1.00 94.56 109 ALA A N 1
ATOM 831 C CA . ALA A 1 109 ? -14.388 3.185 8.330 1.00 94.56 109 ALA A CA 1
ATOM 832 C C . ALA A 1 109 ? -14.607 1.711 8.710 1.00 94.56 109 ALA A C 1
ATOM 834 O O . ALA A 1 109 ? -15.739 1.302 8.972 1.00 94.56 109 ALA A O 1
ATOM 835 N N . ARG A 1 110 ? -13.534 0.915 8.795 1.00 92.25 110 ARG A N 1
ATOM 836 C CA . ARG A 1 110 ? -13.617 -0.491 9.204 1.00 92.25 110 ARG A CA 1
ATOM 837 C C . ARG A 1 110 ? -14.026 -0.644 10.669 1.00 92.25 110 ARG A C 1
ATOM 839 O O . ARG A 1 110 ? -14.914 -1.441 10.955 1.00 92.25 110 ARG A O 1
ATOM 846 N N . THR A 1 111 ? -13.460 0.162 11.566 1.00 91.44 111 THR A N 1
ATOM 847 C CA . THR A 1 111 ? -13.844 0.216 12.985 1.00 91.44 111 THR A CA 1
ATOM 848 C C . THR A 1 111 ? -15.315 0.601 13.151 1.00 91.44 111 THR A C 1
ATOM 850 O O . THR A 1 111 ? -16.026 -0.007 13.942 1.00 91.44 111 THR A O 1
ATOM 853 N N . GLN A 1 112 ? -15.828 1.553 12.363 1.00 93.00 112 GLN A N 1
ATOM 854 C CA . GLN A 1 112 ? -17.260 1.886 12.391 1.00 93.00 112 GLN A CA 1
ATOM 855 C C . GLN A 1 112 ? -18.142 0.707 11.963 1.00 93.00 112 GLN A C 1
ATOM 857 O O . GLN A 1 112 ? -19.180 0.467 12.572 1.00 93.00 112 GLN A O 1
ATOM 862 N N . GLN A 1 113 ? -17.740 -0.020 10.916 1.00 90.00 113 GLN A N 1
ATOM 863 C CA . GLN A 1 113 ? -18.497 -1.161 10.392 1.00 90.00 113 GLN A CA 1
ATOM 864 C C . GLN A 1 113 ? -18.538 -2.345 11.362 1.00 90.00 113 GLN A C 1
ATOM 866 O O . GLN A 1 113 ? -19.544 -3.045 11.414 1.00 90.00 113 GLN A O 1
ATOM 871 N N . GLN A 1 114 ? -17.444 -2.596 12.082 1.00 87.75 114 GLN A N 1
ATOM 872 C CA . GLN A 1 114 ? -17.304 -3.776 12.937 1.00 87.75 114 GLN A CA 1
ATOM 873 C C . GLN A 1 114 ? -17.797 -3.530 14.361 1.00 87.75 114 GLN A C 1
ATOM 875 O O . GLN A 1 114 ? -18.498 -4.371 14.917 1.00 87.75 114 GLN A O 1
ATOM 880 N N . ASP A 1 115 ? -17.473 -2.366 14.918 1.00 88.19 115 ASP A N 1
ATOM 881 C CA . ASP A 1 115 ? -17.664 -2.081 16.340 1.00 88.19 115 ASP A CA 1
ATOM 882 C C . ASP A 1 115 ? -18.781 -1.050 16.587 1.00 88.19 115 ASP A C 1
ATOM 884 O O . ASP A 1 115 ? -19.121 -0.754 17.730 1.00 88.19 115 ASP A O 1
ATOM 888 N N . GLY A 1 116 ? -19.350 -0.464 15.525 1.00 88.06 116 GLY A N 1
ATOM 889 C CA . GLY A 1 116 ? -20.430 0.522 15.624 1.00 88.06 116 GLY A CA 1
ATOM 890 C C . GLY A 1 116 ? -20.002 1.874 16.204 1.00 88.06 116 GLY A C 1
ATOM 891 O O . GLY A 1 116 ? -20.857 2.660 16.616 1.00 88.06 116 GLY A O 1
ATOM 892 N N . LEU A 1 117 ? -18.694 2.167 16.251 1.00 88.50 117 LEU A N 1
ATOM 893 C CA . LEU A 1 117 ? -18.194 3.419 16.821 1.00 88.50 117 LEU A CA 1
ATOM 894 C C . LEU A 1 117 ? -18.696 4.653 16.039 1.00 88.50 117 LEU A C 1
ATOM 896 O O . LEU A 1 117 ? -18.741 4.641 14.803 1.00 88.50 117 LEU A O 1
ATOM 900 N N . PRO A 1 118 ? -18.977 5.778 16.724 1.00 93.69 118 PRO A N 1
ATOM 901 C CA . PRO A 1 118 ? -19.211 7.061 16.070 1.00 93.69 118 PRO A CA 1
ATOM 902 C C . PRO A 1 118 ? -18.009 7.496 15.219 1.00 93.69 118 PRO A C 1
ATOM 904 O O . PRO A 1 118 ? -16.856 7.312 15.608 1.00 93.69 118 PRO A O 1
ATOM 907 N N . ALA A 1 119 ? -18.261 8.169 14.091 1.00 92.12 119 ALA A N 1
ATOM 908 C CA . ALA A 1 119 ? -17.225 8.524 13.109 1.00 92.12 119 ALA A CA 1
ATOM 909 C C . ALA A 1 119 ? -16.010 9.258 13.702 1.00 92.12 119 ALA A C 1
ATOM 911 O O . ALA A 1 119 ? -14.863 8.947 13.381 1.00 92.12 119 ALA A O 1
ATOM 912 N N . LYS A 1 120 ? -16.247 10.217 14.606 1.00 94.19 120 LYS A N 1
ATOM 913 C CA . LYS A 1 120 ? -15.169 10.975 15.259 1.00 94.19 120 LYS A CA 1
ATOM 914 C C . LYS A 1 120 ? -14.311 10.094 16.170 1.00 94.19 120 LYS A C 1
ATOM 916 O O . LYS A 1 120 ? -13.095 10.273 16.221 1.00 94.19 120 LYS A O 1
ATOM 921 N N . GLU A 1 121 ? -14.931 9.155 16.876 1.00 93.12 121 GLU A N 1
ATOM 922 C CA . GLU A 1 121 ? -14.233 8.246 17.785 1.00 93.12 121 GLU A CA 1
ATOM 923 C C . GLU A 1 121 ? -13.450 7.187 17.016 1.00 93.12 121 GLU A C 1
ATOM 925 O O . GLU A 1 121 ? -12.279 6.971 17.324 1.00 93.12 121 GLU A O 1
ATOM 930 N N . ALA A 1 122 ? -14.038 6.624 15.958 1.00 94.50 122 ALA A N 1
ATOM 931 C CA . ALA A 1 122 ? -13.358 5.698 15.060 1.00 94.50 122 ALA A CA 1
ATOM 932 C C . ALA A 1 122 ? -12.135 6.345 14.39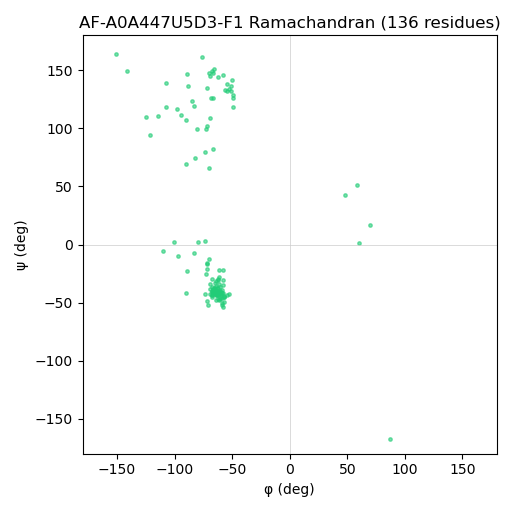1 1.00 94.50 122 ALA A C 1
ATOM 934 O O . ALA A 1 122 ? -11.060 5.751 14.354 1.00 94.50 122 ALA A O 1
ATOM 935 N N . HIS A 1 123 ? -12.251 7.599 13.938 1.00 95.81 123 HIS A N 1
ATOM 936 C CA . HIS A 1 123 ? -11.110 8.327 13.381 1.00 95.81 123 HIS A CA 1
ATOM 937 C C . HIS A 1 123 ? -10.029 8.609 14.436 1.00 95.81 123 HIS A C 1
ATOM 939 O O . HIS A 1 123 ? -8.835 8.474 14.156 1.00 95.81 123 HIS A O 1
ATOM 945 N N . ARG A 1 124 ? -10.416 8.987 15.665 1.00 96.00 124 ARG A N 1
ATOM 946 C CA . ARG A 1 124 ? -9.459 9.177 16.768 1.00 96.00 124 ARG A CA 1
ATOM 947 C C . ARG A 1 124 ? -8.719 7.876 17.078 1.00 96.00 124 ARG A C 1
ATOM 949 O O . ARG A 1 124 ? -7.496 7.901 17.193 1.00 96.00 124 ARG A O 1
ATOM 956 N N . PHE A 1 125 ? -9.447 6.766 17.174 1.00 94.38 125 PHE A N 1
ATOM 957 C CA . PHE A 1 125 ? -8.882 5.436 17.375 1.00 94.38 125 PHE A CA 1
ATOM 958 C C . PHE A 1 125 ? -7.897 5.078 16.259 1.00 94.38 125 PHE A C 1
ATOM 960 O O . PHE A 1 125 ? -6.734 4.801 16.544 1.00 94.38 125 PHE A O 1
ATOM 967 N N . ALA A 1 126 ? -8.317 5.178 14.995 1.00 95.81 126 ALA A N 1
ATOM 968 C CA . ALA A 1 126 ? -7.492 4.846 13.839 1.00 95.81 126 ALA A CA 1
ATOM 969 C C . ALA A 1 126 ? -6.185 5.652 13.795 1.00 95.81 126 ALA A C 1
ATOM 971 O O . ALA A 1 126 ? -5.115 5.093 13.562 1.00 95.81 126 ALA A O 1
ATOM 972 N N . ALA A 1 127 ? -6.247 6.961 14.058 1.00 96.69 127 ALA A N 1
ATOM 973 C CA . ALA A 1 127 ? -5.070 7.825 14.040 1.00 96.69 127 ALA A CA 1
ATOM 974 C C . ALA A 1 127 ? -4.061 7.488 15.153 1.00 96.69 127 ALA A C 1
ATOM 976 O O . ALA A 1 127 ? -2.851 7.553 14.916 1.00 96.69 127 ALA A O 1
ATOM 977 N N . VAL A 1 128 ? -4.544 7.142 16.353 1.00 96.69 128 VAL A N 1
ATOM 978 C CA . VAL A 1 128 ? -3.695 6.725 17.483 1.00 96.69 128 VAL A CA 1
ATOM 979 C C . VAL A 1 128 ? -3.108 5.342 17.215 1.00 96.69 128 VAL A C 1
ATOM 981 O O . VAL A 1 128 ? -1.890 5.198 17.212 1.00 96.69 128 VAL A O 1
ATOM 984 N N . ALA A 1 129 ? -3.944 4.362 16.868 1.00 95.31 129 ALA A N 1
ATOM 985 C CA . ALA A 1 129 ? -3.507 2.998 16.588 1.00 95.31 129 ALA A CA 1
ATOM 986 C C . ALA A 1 129 ? -2.479 2.939 15.447 1.00 95.31 129 ALA A C 1
ATOM 988 O O . ALA A 1 129 ? -1.465 2.252 15.562 1.00 95.31 129 ALA A O 1
ATOM 989 N N . PHE A 1 130 ? -2.689 3.706 14.369 1.00 96.62 130 PHE A N 1
ATOM 990 C CA . PHE A 1 130 ? -1.726 3.801 13.271 1.00 96.62 130 PHE A CA 1
ATOM 991 C C . PHE A 1 130 ? -0.398 4.408 13.730 1.00 96.62 130 PHE A C 1
ATOM 993 O O . PHE A 1 130 ? 0.662 3.917 13.352 1.00 96.62 130 PHE A O 1
ATOM 1000 N N . ARG A 1 131 ? -0.430 5.476 14.537 1.00 96.00 131 ARG A N 1
ATOM 1001 C CA . ARG A 1 131 ? 0.787 6.107 15.067 1.00 96.00 131 ARG A CA 1
ATOM 1002 C C . ARG A 1 131 ? 1.570 5.136 15.943 1.00 96.00 131 ARG A C 1
ATOM 1004 O O . ARG A 1 131 ? 2.772 5.000 15.746 1.00 96.00 131 ARG A O 1
ATOM 1011 N N . ASP A 1 132 ? 0.894 4.450 16.852 1.00 94.88 132 ASP A N 1
ATOM 1012 C CA . ASP A 1 132 ? 1.528 3.521 17.784 1.00 94.88 132 ASP A CA 1
ATOM 1013 C C . ASP A 1 132 ? 2.114 2.312 17.048 1.00 94.88 132 ASP A C 1
ATOM 1015 O O . ASP A 1 132 ? 3.238 1.895 17.325 1.00 94.88 132 ASP A O 1
ATOM 1019 N N . ALA A 1 133 ? 1.392 1.772 16.063 1.00 94.56 133 ALA A N 1
ATOM 1020 C CA . ALA A 1 133 ? 1.896 0.700 15.210 1.00 94.56 133 ALA A CA 1
ATOM 1021 C C . ALA A 1 133 ? 3.074 1.164 14.336 1.00 94.56 133 ALA A C 1
ATOM 1023 O O . ALA A 1 133 ? 4.034 0.417 14.165 1.00 94.56 133 ALA A O 1
ATOM 1024 N N . GLN A 1 134 ? 3.045 2.404 13.836 1.00 93.69 134 GLN A N 1
ATOM 1025 C CA . GLN A 1 134 ? 4.154 2.981 13.078 1.00 93.69 134 GLN A CA 1
ATOM 1026 C C . GLN A 1 134 ? 5.413 3.131 13.940 1.00 93.69 134 GLN A C 1
ATOM 1028 O O . GLN A 1 134 ? 6.499 2.818 13.468 1.00 93.69 134 GLN A O 1
ATOM 1033 N N . VAL A 1 135 ? 5.276 3.571 15.195 1.00 93.75 135 VAL A N 1
ATOM 1034 C CA . VAL A 1 135 ? 6.405 3.678 16.135 1.00 93.75 135 VAL A CA 1
ATOM 1035 C C . VAL A 1 135 ? 6.990 2.307 16.466 1.00 93.75 135 VAL A C 1
ATOM 1037 O O . VAL A 1 135 ? 8.198 2.194 16.574 1.00 93.75 135 VAL A O 1
ATOM 1040 N N . LYS A 1 136 ? 6.165 1.260 16.590 1.00 91.94 136 LYS A N 1
ATOM 1041 C CA . LYS A 1 136 ? 6.645 -0.111 16.853 1.00 91.94 136 LYS A CA 1
ATOM 1042 C C . LYS A 1 136 ? 7.344 -0.770 15.660 1.00 91.94 136 LYS A C 1
ATOM 1044 O O . LYS A 1 136 ? 8.026 -1.771 15.850 1.00 91.94 136 LYS A O 1
ATOM 1049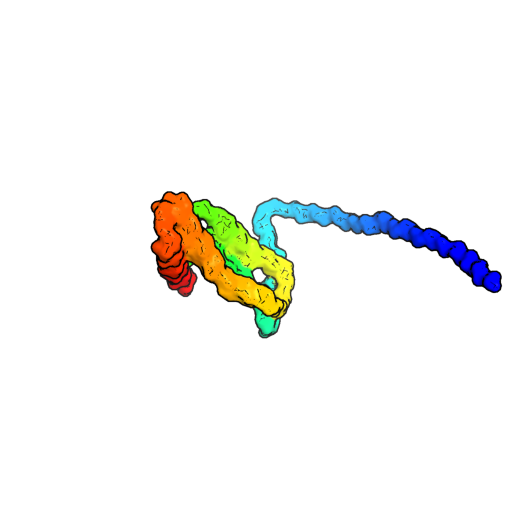 N N . GLN A 1 137 ? 7.096 -0.283 14.446 1.00 85.75 137 GLN A N 1
ATOM 1050 C CA . GLN A 1 137 ? 7.706 -0.806 13.223 1.00 85.75 137 GLN A CA 1
ATOM 1051 C C . GLN A 1 137 ? 9.042 -0.117 12.890 1.00 85.75 137 GLN A C 1
ATOM 1053 O O . GLN A 1 137 ? 9.836 -0.697 12.148 1.00 85.75 137 GLN A O 1
ATOM 1058 N N . LEU A 1 138 ? 9.253 1.105 13.396 1.00 78.69 138 LEU A N 1
ATOM 1059 C CA . LEU A 1 138 ? 10.511 1.857 13.313 1.00 78.69 138 LEU A CA 1
ATOM 1060 C C . LEU A 1 138 ? 11.534 1.324 14.321 1.00 78.69 138 LEU A C 1
ATOM 1062 O O . LEU A 1 138 ? 12.727 1.311 13.948 1.00 78.69 138 LEU A O 1
#

Nearest PDB structures (foldseek):
  4did-assembly1_B  TM=1.004E+00  e=1.947E-16  Salmonella enterica subsp. enterica serovar Typhimurium
  8jzl-assembly1_A  TM=8.676E-01  e=7.761E-11  Salmonella enterica subsp. enterica serovar Typhimurium str. LT2
  2zcx-assembly1_A-2  TM=4.846E-01  e=3.743E+00  Streptomyces coelicolor

Radius of gyration: 24.59 Å; Cα contacts (8 Å, |Δi|>4): 120; chains: 1; bounding box: 40×47×81 Å